Protein AF-A0A382ZIT8-F1 (afdb_monomer_lite)

Secondary structure (DSSP, 8-state):
-HHHHHHHHHHHHHHHHHHHGGGGGG--EEEE-S-EEEEEE-TTSSEEEES---EEEESTT--S----S-----

pLDDT: mean 91.37, std 7.75, range [61.03, 98.38]

Radius of gyration: 15.72 Å; chains: 1; bounding box: 35×21×41 Å

Structure (mmCIF, N/CA/C/O backbone):
data_AF-A0A382ZIT8-F1
#
_entry.id   AF-A0A382ZIT8-F1
#
loop_
_atom_site.group_PDB
_atom_site.id
_atom_site.type_symbol
_atom_site.label_atom_id
_atom_site.label_alt_id
_atom_site.label_comp_id
_atom_site.label_asym_id
_atom_site.label_entity_id
_atom_site.label_seq_id
_atom_site.pdbx_PDB_ins_code
_atom_site.Cartn_x
_atom_site.Cartn_y
_atom_site.Cartn_z
_atom_site.occupancy
_atom_site.B_iso_or_equiv
_atom_site.auth_seq_id
_atom_site.auth_comp_id
_atom_site.auth_asym_id
_atom_site.auth_atom_id
_atom_site.pdbx_PDB_model_num
ATOM 1 N N . LEU A 1 1 ? 18.348 -2.472 1.795 1.00 61.56 1 LEU A N 1
ATOM 2 C CA . LEU A 1 1 ? 17.957 -1.601 0.663 1.00 61.56 1 LEU A CA 1
ATOM 3 C C . LEU A 1 1 ? 16.462 -1.684 0.353 1.00 61.56 1 LEU A C 1
ATOM 5 O O . LEU A 1 1 ? 15.799 -0.685 0.557 1.00 61.56 1 LEU A O 1
ATOM 9 N N . LEU A 1 2 ? 15.897 -2.823 -0.084 1.00 61.03 2 LEU A N 1
ATOM 10 C CA . LEU A 1 2 ? 14.438 -2.921 -0.321 1.00 61.03 2 LEU A CA 1
ATOM 11 C C . LEU A 1 2 ? 13.628 -3.200 0.961 1.00 61.03 2 LEU A C 1
ATOM 13 O O . LEU A 1 2 ? 12.548 -2.651 1.138 1.00 61.03 2 LEU A O 1
ATOM 17 N N . ALA A 1 3 ? 14.170 -4.021 1.868 1.00 66.50 3 ALA A N 1
ATOM 18 C CA . ALA A 1 3 ? 13.563 -4.279 3.177 1.00 66.50 3 ALA A CA 1
ATOM 19 C C . ALA A 1 3 ? 13.409 -2.989 4.003 1.00 66.50 3 ALA A C 1
ATOM 21 O O . ALA A 1 3 ? 12.375 -2.785 4.626 1.00 66.50 3 ALA A O 1
ATOM 22 N N . ASP A 1 4 ? 14.391 -2.087 3.916 1.00 79.19 4 ASP A N 1
ATOM 23 C CA . ASP A 1 4 ? 14.371 -0.794 4.610 1.00 79.19 4 ASP A CA 1
ATOM 24 C C . ASP A 1 4 ? 13.175 0.068 4.164 1.00 79.19 4 ASP A C 1
ATOM 26 O O . ASP A 1 4 ? 12.519 0.688 4.989 1.00 79.19 4 ASP A O 1
ATOM 30 N N . GLN A 1 5 ? 12.814 0.032 2.874 1.00 84.06 5 GLN A N 1
ATOM 31 C CA . GLN A 1 5 ? 11.661 0.781 2.351 1.00 84.06 5 GLN A CA 1
ATOM 32 C C . GLN A 1 5 ? 10.320 0.245 2.873 1.00 84.06 5 GLN A C 1
ATOM 34 O O . GLN A 1 5 ? 9.366 1.001 3.045 1.00 84.06 5 GLN A O 1
ATOM 39 N N . LEU A 1 6 ? 10.225 -1.063 3.134 1.00 86.75 6 LEU A N 1
ATOM 40 C CA . LEU A 1 6 ? 9.029 -1.645 3.748 1.00 86.75 6 LEU A CA 1
ATOM 41 C C . LEU A 1 6 ? 8.932 -1.299 5.240 1.00 86.75 6 LEU A C 1
ATOM 43 O O . LEU A 1 6 ? 7.820 -1.146 5.748 1.00 86.75 6 LEU A O 1
ATOM 47 N N . GLU A 1 7 ? 10.064 -1.128 5.926 1.00 92.12 7 GLU A N 1
ATOM 48 C CA . GLU A 1 7 ? 10.086 -0.666 7.318 1.00 92.12 7 GLU A CA 1
ATOM 49 C C . GLU A 1 7 ? 9.608 0.788 7.447 1.00 92.12 7 GLU A C 1
ATOM 51 O O . GLU A 1 7 ? 8.880 1.119 8.387 1.00 92.12 7 GLU A O 1
ATOM 56 N N . ASP A 1 8 ? 9.923 1.642 6.471 1.00 92.50 8 ASP A N 1
ATOM 57 C CA . ASP A 1 8 ? 9.408 3.016 6.422 1.00 92.50 8 ASP A CA 1
ATOM 58 C C . ASP A 1 8 ? 7.874 3.028 6.302 1.00 92.50 8 ASP A C 1
ATOM 60 O O . ASP A 1 8 ? 7.184 3.710 7.066 1.00 92.50 8 ASP A O 1
ATOM 64 N N . VAL A 1 9 ? 7.310 2.208 5.405 1.00 92.38 9 VAL A N 1
ATOM 65 C CA . VAL A 1 9 ? 5.849 2.065 5.262 1.00 92.38 9 VAL A CA 1
ATOM 66 C C . VAL A 1 9 ? 5.217 1.525 6.548 1.00 92.38 9 VAL A C 1
ATOM 68 O O . VAL A 1 9 ? 4.184 2.033 6.987 1.00 92.38 9 VAL A O 1
ATOM 71 N N . ASN A 1 10 ? 5.841 0.530 7.185 1.00 93.38 10 ASN A N 1
ATOM 72 C CA . ASN A 1 10 ? 5.398 -0.009 8.473 1.00 93.38 10 ASN A CA 1
ATOM 73 C C . ASN A 1 10 ? 5.355 1.079 9.556 1.00 93.38 10 ASN A C 1
ATOM 75 O O . ASN A 1 10 ? 4.364 1.205 10.277 1.00 93.38 10 ASN A O 1
ATOM 79 N N . SER A 1 11 ? 6.407 1.891 9.638 1.00 96.00 11 SER A N 1
ATOM 80 C CA . SER A 1 11 ? 6.513 2.991 10.597 1.00 96.00 11 SER A CA 1
ATOM 81 C C . SER A 1 11 ? 5.417 4.035 10.382 1.00 96.00 11 SER A C 1
ATOM 83 O O . SER A 1 11 ? 4.764 4.444 11.341 1.00 96.00 11 SER A O 1
ATOM 85 N N . ILE A 1 12 ? 5.132 4.399 9.127 1.00 95.50 12 ILE A N 1
ATOM 86 C CA . ILE A 1 12 ? 4.036 5.317 8.782 1.00 95.50 12 ILE A CA 1
ATOM 87 C C . ILE A 1 12 ? 2.686 4.754 9.239 1.00 95.50 12 ILE A C 1
ATOM 89 O O . ILE A 1 12 ? 1.916 5.457 9.894 1.00 95.50 12 ILE A O 1
ATOM 93 N N . VAL A 1 13 ? 2.396 3.485 8.934 1.00 96.06 13 VAL A N 1
ATOM 94 C CA . VAL A 1 13 ? 1.124 2.852 9.316 1.00 96.06 13 VAL A CA 1
ATOM 95 C C . VAL A 1 13 ? 0.959 2.805 10.837 1.00 96.06 13 VAL A C 1
ATOM 97 O O . VAL A 1 13 ? -0.136 3.084 11.325 1.00 96.06 13 VAL A O 1
ATOM 100 N N . LYS A 1 14 ? 2.026 2.505 11.589 1.00 97.06 14 LYS A N 1
ATOM 101 C CA . LYS A 1 14 ? 2.003 2.516 13.062 1.00 97.06 14 LYS A CA 1
ATOM 102 C C . LYS A 1 14 ? 1.682 3.897 13.619 1.00 97.06 14 LYS A C 1
ATOM 104 O O . LYS A 1 14 ? 0.754 4.024 14.411 1.00 97.06 14 LYS A O 1
ATOM 109 N N . ILE A 1 15 ? 2.389 4.926 13.151 1.00 98.00 15 ILE A N 1
ATOM 110 C CA . ILE A 1 15 ? 2.166 6.309 13.592 1.00 98.00 15 ILE A CA 1
ATOM 111 C C . ILE A 1 15 ? 0.728 6.739 13.276 1.00 98.00 15 ILE A C 1
ATOM 113 O O . ILE A 1 15 ? 0.065 7.340 14.121 1.00 98.00 15 ILE A O 1
ATOM 117 N N . LEU A 1 16 ? 0.206 6.402 12.092 1.00 97.69 16 LEU A N 1
ATOM 118 C CA . LEU A 1 16 ? -1.185 6.691 11.738 1.00 97.69 16 LEU A CA 1
ATOM 119 C C . LEU A 1 16 ? -2.174 5.969 12.661 1.00 97.69 16 LEU A C 1
ATOM 121 O O . LEU A 1 16 ? -3.135 6.590 13.107 1.00 97.69 16 LEU A O 1
ATOM 125 N N . ALA A 1 17 ? -1.942 4.694 12.976 1.00 97.44 17 ALA A N 1
ATOM 126 C CA . ALA A 1 17 ? -2.800 3.936 13.883 1.00 97.44 17 ALA A CA 1
ATOM 127 C C . ALA A 1 17 ? -2.833 4.543 15.295 1.00 97.44 17 ALA A C 1
ATOM 129 O O . ALA A 1 17 ? -3.911 4.722 15.858 1.00 97.44 17 ALA A O 1
ATOM 130 N N . GLU A 1 18 ? -1.669 4.912 15.835 1.00 98.25 18 GLU A N 1
ATOM 131 C CA . GLU A 1 18 ? -1.542 5.536 17.157 1.00 98.25 18 GLU A CA 1
ATOM 132 C C . GLU A 1 18 ? -2.270 6.884 17.231 1.00 98.25 18 GLU A C 1
ATOM 134 O O . GLU A 1 18 ? -2.981 7.150 18.198 1.00 98.25 18 GLU A O 1
ATOM 139 N N . ASN A 1 19 ? -2.137 7.724 16.199 1.00 98.31 19 ASN A N 1
ATOM 140 C CA . ASN A 1 19 ? -2.710 9.073 16.201 1.00 98.31 19 ASN A CA 1
ATOM 141 C C . ASN A 1 19 ? -4.202 9.105 15.836 1.00 98.31 19 ASN A C 1
ATOM 143 O O . ASN A 1 19 ? -4.913 10.014 16.261 1.00 98.31 19 ASN A O 1
ATOM 147 N N . LEU A 1 20 ? -4.695 8.135 15.060 1.00 98.25 20 LEU A N 1
ATOM 148 C CA . LEU A 1 20 ? -6.123 8.020 14.743 1.00 98.25 20 LEU A CA 1
ATOM 149 C C . LEU A 1 20 ? -6.942 7.461 15.916 1.00 98.25 20 LEU A C 1
ATOM 151 O O . LEU A 1 20 ? -8.149 7.708 15.978 1.00 98.25 20 LEU A O 1
ATOM 155 N N . GLY A 1 21 ? -6.320 6.699 16.822 1.00 97.75 21 GLY A N 1
ATOM 156 C CA . GLY A 1 21 ? -7.012 6.053 17.936 1.00 97.75 21 GLY A CA 1
ATOM 157 C C . GLY A 1 21 ? -8.195 5.209 17.453 1.00 97.75 21 GLY A C 1
ATOM 158 O O . GLY A 1 21 ? -8.082 4.446 16.493 1.00 97.75 21 GLY A O 1
ATOM 159 N N . ASP A 1 22 ? -9.363 5.385 18.072 1.00 98.12 22 ASP A N 1
ATOM 160 C CA . ASP A 1 22 ? -10.569 4.608 17.751 1.00 98.12 22 ASP A CA 1
ATOM 161 C C . ASP A 1 22 ? -11.012 4.729 16.283 1.00 98.12 22 ASP A C 1
ATOM 163 O O . ASP A 1 22 ? -11.579 3.781 15.729 1.00 98.12 22 ASP A O 1
ATOM 167 N N . ALA A 1 23 ? -10.715 5.853 15.617 1.00 98.38 23 ALA A N 1
ATOM 168 C CA . ALA A 1 23 ? -11.056 6.057 14.210 1.00 98.38 23 ALA A CA 1
ATOM 169 C C . ALA A 1 23 ? -10.322 5.079 13.276 1.00 98.38 23 ALA A C 1
ATOM 171 O O . ALA A 1 23 ? -10.824 4.760 12.192 1.00 98.38 23 ALA A O 1
ATOM 172 N N . PHE A 1 24 ? -9.174 4.538 13.699 1.00 98.06 24 PHE A N 1
ATOM 173 C CA . PHE A 1 24 ? -8.418 3.555 12.925 1.00 98.06 24 PHE A CA 1
ATOM 174 C C . PHE A 1 24 ? -9.248 2.304 12.598 1.00 98.06 24 PHE A C 1
ATOM 176 O O . PHE A 1 24 ? -9.118 1.738 11.508 1.00 98.06 24 PHE A O 1
ATOM 183 N N . ASN A 1 25 ? -10.167 1.915 13.492 1.00 97.69 25 ASN A N 1
ATOM 184 C CA . ASN A 1 25 ? -11.051 0.760 13.307 1.00 97.69 25 ASN A CA 1
ATOM 185 C C . ASN A 1 25 ? -11.959 0.885 12.073 1.00 97.69 25 ASN A C 1
ATOM 187 O O . ASN A 1 25 ? -12.355 -0.129 11.498 1.00 97.69 25 ASN A O 1
ATOM 191 N N . ASN A 1 26 ? -12.255 2.118 11.654 1.00 98.12 26 ASN A N 1
ATOM 192 C CA . ASN A 1 26 ? -13.060 2.435 10.477 1.00 98.12 26 ASN A CA 1
ATOM 193 C C . ASN A 1 26 ? -12.242 3.145 9.381 1.00 98.12 26 ASN A C 1
ATOM 195 O O . ASN A 1 26 ? -12.776 3.944 8.617 1.00 98.12 26 ASN A O 1
ATOM 199 N N . THR A 1 27 ? -10.935 2.879 9.316 1.00 98.00 27 THR A N 1
ATOM 200 C CA . THR A 1 27 ? -10.031 3.498 8.340 1.00 98.00 27 THR A CA 1
ATOM 201 C C . THR A 1 27 ? -9.442 2.453 7.392 1.00 98.00 27 THR A C 1
ATOM 203 O O . THR A 1 27 ? -9.074 1.350 7.807 1.00 98.00 27 THR A O 1
ATOM 206 N N . LEU A 1 28 ? -9.329 2.827 6.114 1.00 97.44 28 LEU A N 1
ATOM 207 C CA . LEU A 1 28 ? -8.520 2.151 5.101 1.00 97.44 28 LEU A CA 1
ATOM 208 C C . LEU A 1 28 ? -7.418 3.117 4.647 1.00 97.44 28 LEU A C 1
ATOM 210 O O . LEU A 1 28 ? -7.704 4.220 4.189 1.00 97.44 28 LEU A O 1
ATOM 214 N N . ILE A 1 29 ? -6.167 2.695 4.787 1.00 96.38 29 ILE A N 1
ATOM 215 C CA . ILE A 1 29 ? -4.966 3.414 4.361 1.00 96.38 29 ILE A CA 1
ATOM 216 C C . ILE A 1 29 ? -4.488 2.770 3.061 1.00 96.38 29 ILE A C 1
ATOM 218 O O . ILE A 1 29 ? -4.300 1.553 3.012 1.00 96.38 29 ILE A O 1
ATOM 222 N N . LEU A 1 30 ? -4.283 3.585 2.026 1.00 95.31 30 LEU A N 1
ATOM 223 C CA . LEU A 1 30 ? -3.804 3.155 0.714 1.00 95.31 30 LEU A CA 1
ATOM 224 C C . LEU A 1 30 ? -2.499 3.880 0.377 1.00 95.31 30 LEU A C 1
ATOM 226 O O . LEU A 1 30 ? -2.473 5.108 0.316 1.00 95.31 30 LEU A O 1
ATOM 230 N N . THR A 1 31 ? -1.447 3.118 0.097 1.00 93.31 31 THR A N 1
ATOM 231 C CA . THR A 1 31 ? -0.203 3.620 -0.495 1.00 93.31 31 THR A CA 1
ATOM 232 C C . THR A 1 31 ? -0.131 3.109 -1.923 1.00 93.31 31 THR A C 1
ATOM 234 O O . THR A 1 31 ? -0.178 1.899 -2.142 1.00 93.31 31 THR A O 1
ATOM 237 N N . LEU A 1 32 ? -0.042 4.016 -2.893 1.00 91.88 32 LEU A N 1
ATOM 238 C CA . LEU A 1 32 ? -0.164 3.690 -4.313 1.00 91.88 32 LEU A CA 1
ATOM 239 C C . LEU A 1 32 ? 1.066 4.172 -5.076 1.00 91.88 32 LEU A C 1
ATOM 241 O O . LEU A 1 32 ? 1.617 5.231 -4.780 1.00 91.88 32 LEU A O 1
ATOM 245 N N . THR A 1 33 ? 1.464 3.412 -6.087 1.00 89.25 33 THR A N 1
ATOM 246 C CA . THR A 1 33 ? 2.448 3.852 -7.077 1.00 89.25 33 THR A CA 1
ATOM 247 C C . THR A 1 33 ? 1.739 4.555 -8.230 1.00 89.25 33 THR A C 1
ATOM 249 O O . THR A 1 33 ? 0.837 3.968 -8.824 1.00 89.25 33 THR A O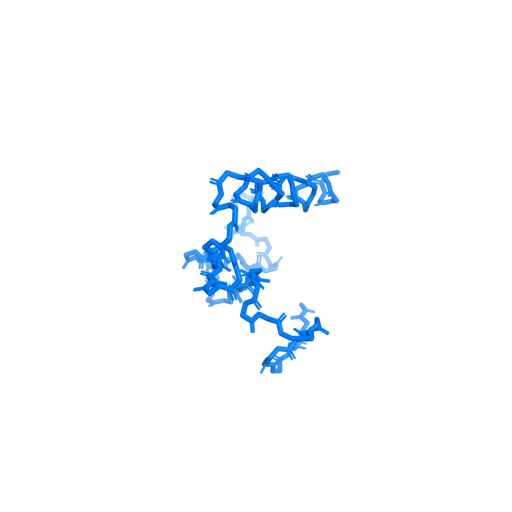 1
ATOM 252 N N . GLU A 1 34 ? 2.169 5.764 -8.588 1.00 89.38 34 GLU A N 1
ATOM 253 C CA . GLU A 1 34 ? 1.648 6.469 -9.769 1.00 89.38 34 GLU A CA 1
ATOM 254 C C . GLU A 1 34 ? 2.026 5.746 -11.071 1.00 89.38 34 GLU A C 1
ATOM 256 O O . GLU A 1 34 ? 1.221 5.642 -11.993 1.00 89.38 34 GLU A O 1
ATOM 261 N N . PHE A 1 35 ? 3.237 5.187 -11.119 1.00 89.69 35 PHE A N 1
ATOM 262 C CA . PHE A 1 35 ? 3.739 4.438 -12.261 1.00 89.69 35 PHE A CA 1
ATOM 263 C C . PHE A 1 35 ? 4.724 3.339 -11.873 1.00 89.69 35 PHE A C 1
ATOM 265 O O . PHE A 1 35 ? 5.370 3.385 -10.825 1.00 89.69 35 PHE A O 1
ATOM 272 N N . GLY A 1 36 ? 4.858 2.361 -12.770 1.00 88.81 36 GLY A N 1
ATOM 273 C CA . GLY A 1 36 ? 5.852 1.301 -12.678 1.00 88.81 36 GLY A CA 1
ATOM 274 C C . GLY A 1 36 ? 7.171 1.652 -13.341 1.00 88.81 36 GLY A C 1
ATOM 275 O O . GLY A 1 36 ? 7.350 2.709 -13.948 1.00 88.81 36 GLY A O 1
ATOM 276 N N . ARG A 1 37 ? 8.097 0.698 -13.307 1.00 90.69 37 ARG A N 1
ATOM 277 C CA . ARG A 1 37 ? 9.355 0.753 -14.056 1.00 90.69 37 ARG A CA 1
ATOM 278 C C . ARG A 1 37 ? 9.496 -0.513 -14.892 1.00 90.69 37 ARG A C 1
ATOM 280 O O . ARG A 1 37 ? 9.077 -1.584 -14.458 1.00 90.69 37 ARG A O 1
ATOM 287 N N . THR A 1 38 ? 10.061 -0.406 -16.090 1.00 91.25 38 THR A N 1
ATOM 288 C CA . THR A 1 38 ? 10.377 -1.594 -16.897 1.00 91.25 38 THR A CA 1
ATOM 289 C C . THR A 1 38 ? 11.484 -2.414 -16.240 1.00 91.25 38 THR A C 1
ATOM 291 O O . THR A 1 38 ? 12.427 -1.849 -15.692 1.00 91.25 38 THR A O 1
ATOM 294 N N . ILE A 1 39 ? 11.418 -3.746 -16.354 1.00 89.00 39 ILE A N 1
ATOM 295 C CA . ILE A 1 39 ? 12.507 -4.626 -15.888 1.00 89.00 39 ILE A CA 1
ATOM 296 C C . ILE A 1 39 ? 13.744 -4.470 -16.784 1.00 89.00 39 ILE A C 1
ATOM 298 O O . ILE A 1 39 ? 14.879 -4.497 -16.315 1.00 89.00 39 ILE A O 1
ATOM 302 N N . LYS A 1 40 ? 13.532 -4.268 -18.090 1.00 91.69 40 LYS A N 1
ATOM 303 C CA . LYS A 1 40 ? 14.615 -4.048 -19.051 1.00 91.69 40 LYS A CA 1
ATOM 304 C C . LYS A 1 40 ? 15.247 -2.668 -18.842 1.00 91.69 40 LYS A C 1
ATOM 306 O O . LYS A 1 40 ? 14.533 -1.664 -18.787 1.00 91.69 40 LYS A O 1
ATOM 311 N N . GLN A 1 41 ? 16.579 -2.640 -18.797 1.00 93.56 41 GLN A N 1
ATOM 312 C CA . GLN A 1 41 ? 17.372 -1.413 -18.773 1.00 93.56 41 GLN A CA 1
ATOM 313 C C . GLN A 1 41 ? 17.216 -0.634 -20.088 1.00 93.56 41 GLN A C 1
ATOM 315 O O . GLN A 1 41 ? 17.160 -1.223 -21.173 1.00 93.56 41 GLN A O 1
ATOM 320 N N . ASN A 1 42 ? 17.166 0.691 -19.998 1.00 93.12 42 ASN A N 1
ATOM 321 C CA . ASN A 1 42 ? 17.133 1.581 -21.152 1.00 93.12 42 ASN A CA 1
ATOM 322 C C . ASN A 1 42 ? 18.543 1.964 -21.642 1.00 93.12 42 ASN A C 1
ATOM 324 O O . ASN A 1 42 ? 19.560 1.590 -21.055 1.00 93.12 42 ASN A O 1
ATOM 328 N N . GLY A 1 43 ? 18.609 2.733 -22.733 1.00 94.19 43 GLY A N 1
ATOM 329 C CA . GLY A 1 43 ? 19.876 3.175 -23.332 1.00 94.19 43 GLY A CA 1
ATOM 330 C C . GLY A 1 43 ? 20.696 4.149 -22.474 1.00 94.19 43 GLY A C 1
ATOM 331 O O . GLY A 1 43 ? 21.838 4.435 -22.817 1.00 94.19 43 GLY A O 1
ATOM 332 N N . GLY A 1 44 ? 20.133 4.649 -21.368 1.00 95.31 44 GLY A N 1
ATOM 333 C CA . GLY A 1 44 ? 20.765 5.594 -20.444 1.00 95.31 44 GLY A CA 1
ATOM 334 C C . GLY A 1 44 ? 21.202 4.977 -19.112 1.00 95.31 44 GLY A C 1
ATOM 335 O O . GLY A 1 44 ? 21.366 5.710 -18.143 1.00 95.31 44 GLY A O 1
ATOM 336 N N . ASN A 1 45 ? 21.358 3.650 -19.035 1.00 92.69 45 ASN A N 1
ATOM 337 C CA . ASN A 1 45 ? 21.674 2.916 -17.799 1.00 92.69 45 ASN A CA 1
ATOM 338 C C . ASN A 1 45 ? 20.617 3.027 -16.680 1.00 92.69 45 ASN A C 1
ATOM 340 O O . ASN A 1 45 ? 20.923 2.804 -15.512 1.00 92.69 45 ASN A O 1
ATOM 344 N N . GLY A 1 46 ? 19.369 3.346 -17.028 1.00 92.94 46 GLY A N 1
ATOM 345 C CA . GLY A 1 46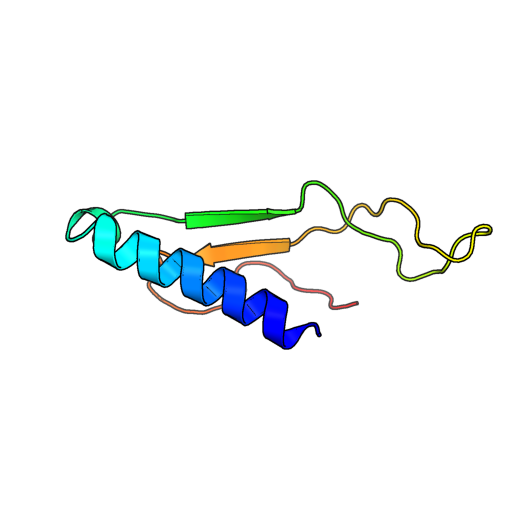 ? 18.224 3.385 -16.117 1.00 92.94 46 GLY A CA 1
ATOM 346 C C . GLY A 1 46 ? 17.099 2.447 -16.559 1.00 92.94 46 GLY A C 1
ATOM 347 O O . GLY A 1 46 ? 17.324 1.478 -17.279 1.00 92.94 46 GLY A O 1
ATOM 348 N N . THR A 1 47 ? 15.868 2.746 -16.148 1.00 94.56 47 THR A N 1
ATOM 349 C CA . THR A 1 47 ? 14.651 2.029 -16.564 1.00 94.56 47 THR A CA 1
ATOM 350 C C . THR A 1 47 ? 13.613 3.004 -17.111 1.00 94.56 47 THR A C 1
ATOM 352 O O . THR A 1 47 ? 13.593 4.176 -16.722 1.00 94.56 47 THR A O 1
ATOM 355 N N . GLU A 1 48 ? 12.763 2.526 -18.022 1.00 94.44 48 GLU A N 1
ATOM 356 C CA . GLU A 1 48 ? 11.663 3.312 -18.584 1.00 94.44 48 GLU A CA 1
ATOM 357 C C . GLU A 1 48 ? 10.439 3.306 -17.669 1.00 94.44 48 GLU A C 1
ATOM 359 O O . GLU A 1 48 ? 10.322 2.504 -16.736 1.00 94.44 48 GLU A O 1
ATOM 364 N N . HIS A 1 49 ? 9.502 4.201 -17.971 1.00 92.88 49 HIS A N 1
ATOM 365 C CA . HIS A 1 49 ? 8.177 4.197 -17.372 1.00 92.88 49 HIS A CA 1
AT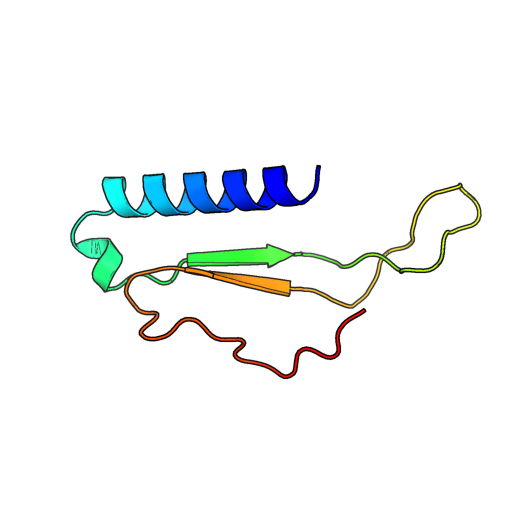OM 366 C C . HIS A 1 49 ? 7.436 2.895 -17.717 1.00 92.88 49 HIS A C 1
ATOM 368 O O . HIS A 1 49 ? 7.296 2.521 -18.882 1.00 92.88 49 HIS A O 1
ATOM 374 N N . GLY A 1 50 ? 6.960 2.197 -16.690 1.00 90.12 50 GLY A N 1
ATOM 375 C CA . GLY A 1 50 ? 6.171 0.974 -16.802 1.00 90.12 50 GLY A CA 1
ATOM 376 C C . GLY A 1 50 ? 4.695 1.213 -16.495 1.00 90.12 50 GLY A C 1
ATOM 377 O O . GLY A 1 50 ? 4.329 2.207 -15.873 1.00 90.12 50 GLY A O 1
ATOM 378 N N . TRP A 1 51 ? 3.852 0.272 -16.914 1.00 88.44 51 TRP A N 1
ATOM 379 C CA . TRP A 1 51 ? 2.403 0.303 -16.669 1.00 88.44 51 TRP A CA 1
ATOM 380 C C . TRP A 1 51 ? 1.981 -0.449 -15.401 1.00 88.44 51 TRP A C 1
ATOM 382 O O . TRP A 1 51 ? 0.875 -0.252 -14.911 1.00 88.44 51 TRP A O 1
ATOM 392 N N . GLY A 1 52 ? 2.840 -1.334 -14.885 1.00 86.75 52 GLY A N 1
ATOM 393 C CA . GLY A 1 52 ? 2.549 -2.120 -13.688 1.00 86.75 52 GLY A CA 1
ATOM 394 C C . GLY A 1 52 ? 2.653 -1.278 -12.421 1.00 86.75 52 GLY A C 1
ATOM 395 O O . GLY A 1 52 ? 3.618 -0.542 -12.255 1.00 86.75 52 GLY A O 1
ATOM 396 N N . GLY A 1 53 ? 1.690 -1.411 -11.517 1.00 87.81 53 GLY A N 1
ATOM 397 C CA . GLY A 1 53 ? 1.690 -0.730 -10.225 1.00 87.81 53 GLY A CA 1
ATOM 398 C C . GLY A 1 53 ? 1.318 -1.678 -9.094 1.00 87.81 53 GLY A C 1
ATOM 399 O O . GLY A 1 53 ? 0.811 -2.776 -9.329 1.00 87.81 53 GLY A O 1
ATOM 400 N N . ALA A 1 54 ? 1.564 -1.242 -7.863 1.00 89.12 54 ALA A N 1
ATOM 401 C CA . ALA A 1 54 ? 1.142 -1.948 -6.663 1.00 89.12 54 ALA 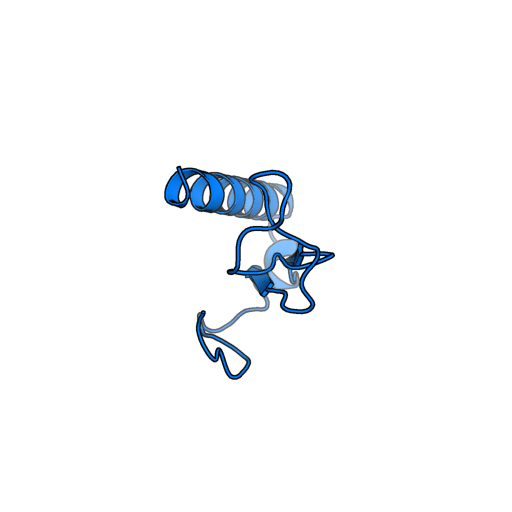A CA 1
ATOM 402 C C . ALA A 1 54 ? 0.456 -0.979 -5.696 1.00 89.12 54 ALA A C 1
ATOM 404 O O . ALA A 1 54 ? 0.806 0.200 -5.611 1.00 89.12 54 ALA A O 1
ATOM 405 N N . ILE A 1 55 ? -0.519 -1.503 -4.956 1.00 92.00 55 ILE A N 1
ATOM 406 C CA . ILE A 1 55 ? -1.167 -0.797 -3.854 1.00 92.00 55 ILE A CA 1
ATOM 407 C C . ILE A 1 55 ? -0.876 -1.584 -2.583 1.00 92.00 55 ILE A C 1
ATOM 409 O O . ILE A 1 55 ? -1.202 -2.769 -2.492 1.00 92.00 55 ILE A O 1
ATOM 413 N N . LEU A 1 56 ? -0.283 -0.920 -1.597 1.00 93.19 56 LEU A N 1
ATOM 414 C CA . LEU A 1 56 ? -0.208 -1.437 -0.238 1.00 93.19 56 LEU A CA 1
ATOM 415 C C . LEU A 1 56 ? -1.416 -0.917 0.535 1.00 93.19 56 LEU A C 1
ATOM 417 O O . LEU A 1 56 ? -1.713 0.277 0.510 1.00 93.19 56 LEU A O 1
ATOM 421 N N . MET A 1 57 ? -2.118 -1.826 1.205 1.00 95.38 57 MET A N 1
ATOM 422 C CA . MET A 1 57 ? -3.316 -1.508 1.974 1.00 95.38 57 MET A CA 1
ATOM 423 C C . MET A 1 57 ? -3.096 -1.848 3.447 1.00 95.38 57 MET A C 1
ATOM 425 O O . MET A 1 57 ? -2.597 -2.928 3.768 1.00 95.38 57 MET A O 1
ATOM 429 N N . ALA A 1 58 ? -3.503 -0.945 4.336 1.00 95.94 58 ALA A N 1
ATOM 430 C CA . ALA A 1 58 ? -3.488 -1.121 5.788 1.00 95.94 58 ALA A CA 1
ATOM 431 C C . ALA A 1 58 ? -4.749 -0.504 6.426 1.00 95.94 58 ALA A C 1
ATOM 433 O O . ALA A 1 58 ? -5.501 0.198 5.758 1.00 95.94 58 ALA A O 1
ATOM 434 N N . GLY A 1 59 ? -4.996 -0.746 7.714 1.00 96.81 59 GLY A N 1
ATOM 435 C CA . GLY A 1 59 ? -6.113 -0.135 8.452 1.00 96.81 59 GLY A CA 1
ATOM 436 C C . GLY A 1 59 ? -7.065 -1.143 9.098 1.00 96.81 59 GLY A C 1
ATOM 437 O O . GLY A 1 59 ? -7.084 -2.318 8.732 1.00 96.81 59 GLY A O 1
ATOM 438 N N . GLY A 1 60 ? -7.880 -0.685 10.055 1.00 97.00 60 GLY A N 1
ATOM 439 C CA . GLY A 1 60 ? -8.789 -1.540 10.835 1.00 97.00 60 GLY A CA 1
ATOM 440 C C . GLY A 1 60 ? -9.947 -2.158 10.037 1.00 97.00 60 GLY A C 1
ATOM 441 O O . GLY A 1 60 ? -10.588 -3.120 10.485 1.00 97.00 60 GLY A O 1
ATOM 442 N N . LEU A 1 61 ? -10.196 -1.661 8.821 1.00 96.75 61 LEU A N 1
ATOM 443 C CA . LEU A 1 61 ? -11.149 -2.265 7.887 1.00 96.75 61 LEU A CA 1
ATOM 444 C C . LEU A 1 61 ? -10.615 -3.552 7.235 1.00 96.75 61 LEU A C 1
ATOM 446 O O . LEU A 1 61 ? -11.414 -4.383 6.799 1.00 96.75 61 LEU A O 1
ATOM 450 N N . ILE A 1 62 ? -9.296 -3.778 7.224 1.00 95.06 62 ILE A N 1
ATOM 451 C CA . ILE A 1 62 ? -8.697 -5.004 6.685 1.00 95.06 62 ILE A CA 1
ATOM 452 C C . ILE A 1 62 ? -8.815 -6.128 7.715 1.00 95.06 62 ILE A C 1
ATOM 454 O O . ILE A 1 62 ? -8.170 -6.114 8.758 1.00 95.06 62 ILE A O 1
ATOM 458 N N . LYS A 1 63 ? -9.638 -7.136 7.411 1.00 93.38 63 LYS A N 1
ATOM 459 C CA . LYS A 1 63 ? -9.885 -8.276 8.316 1.00 93.38 63 LYS A CA 1
ATOM 460 C C . LYS A 1 63 ? -8.893 -9.424 8.153 1.00 93.38 63 LYS A C 1
ATOM 462 O O . LYS A 1 63 ? -8.777 -10.266 9.037 1.00 93.38 63 LYS A O 1
ATOM 467 N N . LYS A 1 64 ? -8.199 -9.474 7.016 1.00 95.12 64 LYS A N 1
ATOM 468 C CA . LYS A 1 64 ? -7.241 -10.524 6.676 1.00 95.12 64 LYS A CA 1
ATOM 469 C C . LYS A 1 64 ? -6.130 -9.959 5.799 1.00 95.12 64 LYS A C 1
ATOM 471 O O . LYS A 1 64 ? -6.407 -9.291 4.802 1.00 95.12 64 LYS A O 1
ATOM 476 N N . SER A 1 65 ? -4.892 -10.301 6.136 1.00 93.44 65 SER A N 1
ATOM 477 C CA . SER A 1 65 ? -3.726 -10.053 5.288 1.00 93.44 65 SER A CA 1
ATOM 478 C C . SER A 1 65 ? -3.734 -11.013 4.097 1.00 93.44 65 SER A C 1
ATOM 480 O O . SER A 1 65 ? -3.699 -12.231 4.280 1.00 93.44 65 SER A O 1
ATOM 482 N N . GLN A 1 66 ? -3.824 -10.474 2.881 1.00 92.94 66 GLN A N 1
ATOM 483 C CA . GLN A 1 66 ? -3.827 -11.244 1.633 1.00 92.94 66 GLN A CA 1
ATOM 484 C C . GLN A 1 66 ? -3.523 -10.348 0.427 1.00 92.94 66 GLN A C 1
ATOM 486 O O . GLN A 1 66 ? -3.686 -9.130 0.501 1.00 92.94 66 GLN A O 1
ATOM 491 N N . ALA A 1 67 ? -3.149 -10.962 -0.696 1.00 92.56 67 ALA A N 1
ATOM 492 C CA . ALA A 1 67 ? -3.247 -10.322 -2.002 1.00 92.56 67 ALA A CA 1
ATOM 493 C C . ALA A 1 67 ? -4.714 -10.356 -2.461 1.00 92.56 67 ALA A C 1
ATOM 495 O O . ALA A 1 67 ? -5.355 -11.405 -2.403 1.00 92.56 67 ALA A O 1
ATOM 496 N N . TYR A 1 68 ? -5.253 -9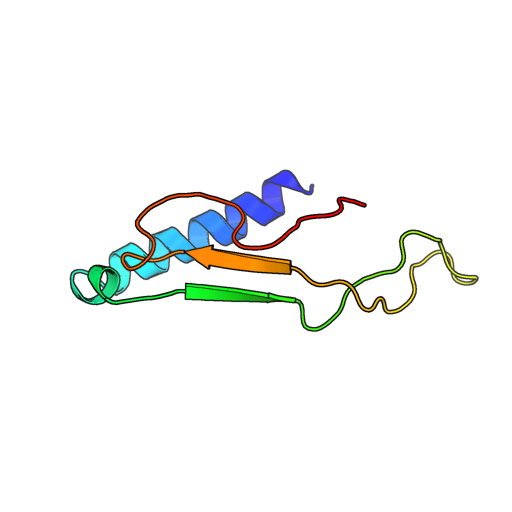.206 -2.867 1.00 90.62 68 TYR A N 1
ATOM 497 C CA . TYR A 1 68 ? -6.658 -9.073 -3.287 1.00 90.62 68 TYR A CA 1
ATOM 498 C C . TYR A 1 68 ? -6.864 -9.262 -4.791 1.00 90.62 68 TYR A C 1
ATOM 500 O O . TYR A 1 68 ? -7.994 -9.426 -5.240 1.00 90.62 68 TYR A O 1
ATOM 508 N N . THR A 1 69 ? -5.781 -9.228 -5.560 1.00 88.88 69 THR A N 1
ATOM 509 C CA . THR A 1 69 ? -5.777 -9.403 -7.009 1.00 88.88 69 THR A CA 1
ATOM 510 C C . THR A 1 69 ? -4.797 -10.501 -7.380 1.00 88.88 69 THR A C 1
ATOM 512 O O . THR A 1 69 ? -3.915 -10.850 -6.589 1.00 88.88 69 THR A O 1
ATOM 515 N N . ASP A 1 70 ? -4.906 -10.987 -8.611 1.00 87.19 70 ASP A N 1
ATOM 516 C CA . ASP A 1 70 ? -3.878 -11.842 -9.185 1.00 87.19 70 ASP A CA 1
ATOM 517 C C . ASP A 1 70 ? -2.563 -11.055 -9.244 1.00 87.19 70 ASP A C 1
ATOM 519 O O . ASP A 1 70 ? -2.481 -9.991 -9.860 1.00 87.19 70 ASP A O 1
ATOM 523 N N . TRP A 1 71 ? -1.545 -11.550 -8.541 1.00 84.81 71 TRP A N 1
ATOM 524 C CA . TRP A 1 71 ? -0.194 -11.004 -8.580 1.00 84.81 71 TRP A CA 1
ATOM 525 C C . TRP A 1 71 ? 0.637 -11.868 -9.531 1.00 84.81 71 TRP A C 1
ATOM 527 O O . TRP A 1 71 ? 1.047 -12.965 -9.141 1.00 84.81 71 TRP A O 1
ATOM 537 N N . PRO A 1 72 ? 0.885 -11.419 -10.775 1.00 82.69 72 PRO A N 1
ATOM 538 C CA . PRO A 1 72 ? 1.585 -12.231 -11.770 1.00 82.69 72 PRO A CA 1
ATOM 539 C C . PRO A 1 72 ? 3.088 -12.380 -11.485 1.00 82.69 72 PRO A C 1
ATOM 541 O O . PRO A 1 72 ? 3.753 -13.158 -12.161 1.00 82.69 72 PRO A O 1
ATOM 544 N N . GLY A 1 73 ? 3.624 -11.668 -10.487 1.00 79.44 73 GLY A N 1
ATOM 545 C CA . GLY A 1 73 ? 5.062 -11.581 -10.251 1.00 79.44 73 GLY A CA 1
ATOM 546 C C . GLY A 1 73 ? 5.739 -10.5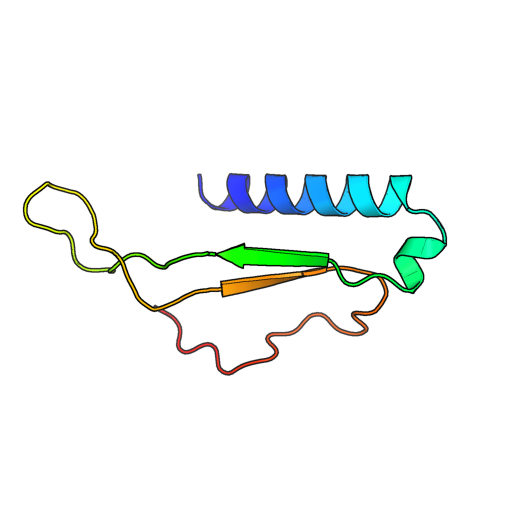34 -11.135 1.00 79.44 73 GLY A C 1
ATOM 547 O O . GLY A 1 73 ? 5.079 -9.664 -11.704 1.00 79.44 73 GLY A O 1
ATOM 548 N N . LEU A 1 74 ? 7.070 -10.618 -11.191 1.00 70.12 74 LEU A N 1
ATOM 549 C CA . LEU A 1 74 ? 7.933 -9.860 -12.101 1.00 70.12 74 LEU A CA 1
ATOM 550 C C . LEU A 1 74 ? 8.419 -10.771 -13.227 1.00 70.12 74 LEU A C 1
ATOM 552 O O . LEU A 1 74 ? 8.777 -11.927 -12.907 1.00 70.12 74 LEU A O 1
#

Sequence (74 aa):
LLADQLEDVNSIVKILAENLGDAFNNTLILTLTEFGRTIKQNGGNGTEHGWGGAILMAGGLIKKSQAYTDWPGL

InterPro domains:
  IPR010869 Protein of unknown function DUF1501 [PF07394] (4-73)

Foldseek 3Di:
DVVVVVVVVVVVLVVCCVVCDPCQLVDKDKDKDPWDWDPDADPVRHTDTHHDMDIDIDTNVDPDDDDPDDDPDD

Organism: NCBI:txid408172